Protein AF-A0A965UQ64-F1 (afdb_monomer)

Radius of gyration: 16.68 Å; Cα contacts (8 Å, |Δi|>4): 71; chains: 1; bounding box: 36×51×42 Å

Sequence (95 aa):
MSIEEIYRMGFNIKPASKGPDSVRQGIDIVKRFNLHVTKDSTNLIKELRSYTWATDKDGKDTGVPIDSYNHACDALRYVALNKLAVSNSGKYLVV

Secondary structure (DSSP, 8-state):
--HHHHHHTT---------TTHHHHHHHHHHTS-----TT-HHHHHHHHH--EEEPTTS-EEEEEPSSS-HHHHHHHHHIIIII-----------

Foldseek 3Di:
DDQVVVVVVVDPDDDFDDDPCLLVVLVVLVVVDDDDDDPVVVLVVVLVVQWDFDADPVRDGPSHIDPPSCPVVVVSSSCCRPPVPDPCPPPDDDD

Mean predicted aligned error: 8.55 Å

pLDDT: mean 79.51, std 9.57, range [49.88, 92.75]

Solvent-accessible surface area (backbone atoms only — not comparable to full-atom values): 6164 Å² total; per-residue (Å²): 137,55,72,66,60,46,40,74,72,72,45,96,73,77,90,76,90,79,54,92,61,44,60,61,53,13,52,53,55,49,69,76,50,89,85,84,77,62,85,86,44,53,67,52,56,53,24,66,74,62,60,45,65,31,59,46,99,85,70,45,70,69,78,44,63,49,98,52,62,44,72,59,56,49,54,53,27,51,48,29,52,76,72,62,56,74,82,77,78,74,82,76,80,88,127

Structure (mmCIF, N/CA/C/O backbone):
data_AF-A0A965UQ64-F1
#
_entry.id   AF-A0A965UQ64-F1
#
loop_
_atom_site.group_PDB
_atom_site.id
_atom_site.type_symbol
_atom_site.label_atom_id
_atom_site.label_alt_id
_atom_site.label_comp_id
_atom_site.label_asym_id
_atom_site.label_entity_id
_atom_site.label_seq_id
_atom_site.pdbx_PDB_ins_code
_atom_site.Cartn_x
_atom_site.Cartn_y
_atom_site.Cartn_z
_atom_site.occupancy
_atom_site.B_iso_or_equiv
_atom_site.auth_seq_id
_atom_site.auth_comp_id
_atom_site.auth_asym_id
_atom_site.auth_atom_id
_atom_site.pdbx_PDB_model_num
ATOM 1 N N . MET A 1 1 ? 16.794 -9.752 3.183 1.00 60.38 1 MET A N 1
ATOM 2 C CA . MET A 1 1 ? 17.223 -9.715 1.774 1.00 60.38 1 MET A CA 1
ATOM 3 C C . MET A 1 1 ? 17.123 -8.280 1.301 1.00 60.38 1 MET A C 1
ATOM 5 O O . MET A 1 1 ? 16.069 -7.670 1.443 1.00 60.38 1 MET A O 1
ATOM 9 N N . SER A 1 2 ? 18.236 -7.718 0.862 1.00 79.00 2 SER A N 1
ATOM 10 C CA . SER A 1 2 ? 18.358 -6.346 0.384 1.00 79.00 2 SER A CA 1
ATOM 11 C C . SER A 1 2 ? 18.028 -6.244 -1.108 1.00 79.00 2 SER A C 1
ATOM 13 O O . SER A 1 2 ? 18.035 -7.238 -1.835 1.00 79.00 2 SER A O 1
ATOM 15 N N . ILE A 1 3 ? 17.738 -5.026 -1.572 1.00 77.25 3 ILE A N 1
ATOM 16 C CA . ILE A 1 3 ? 17.443 -4.747 -2.988 1.00 77.25 3 ILE A CA 1
ATOM 17 C C . ILE A 1 3 ? 18.621 -5.158 -3.885 1.00 77.25 3 ILE A C 1
ATOM 19 O O . ILE A 1 3 ? 18.413 -5.734 -4.949 1.00 77.25 3 ILE A O 1
ATOM 23 N N . GLU A 1 4 ? 19.847 -4.913 -3.422 1.00 83.00 4 GLU A N 1
ATOM 24 C CA . GLU A 1 4 ? 21.083 -5.245 -4.134 1.00 83.00 4 GLU A CA 1
ATOM 25 C C . GLU A 1 4 ? 21.248 -6.759 -4.336 1.00 83.00 4 GLU A C 1
ATOM 27 O O . GLU A 1 4 ? 21.625 -7.205 -5.416 1.00 83.00 4 GLU A O 1
ATOM 32 N N . GLU A 1 5 ? 20.915 -7.573 -3.331 1.00 85.25 5 GLU A N 1
ATOM 33 C CA . GLU A 1 5 ? 20.979 -9.036 -3.446 1.00 85.25 5 GLU A CA 1
ATOM 34 C C . GLU A 1 5 ? 19.999 -9.568 -4.500 1.00 85.25 5 GLU A C 1
ATOM 36 O O . GLU A 1 5 ? 20.369 -10.406 -5.318 1.00 85.25 5 GLU A O 1
ATOM 41 N N . ILE A 1 6 ? 18.772 -9.039 -4.534 1.00 85.44 6 ILE A N 1
ATOM 42 C CA . ILE A 1 6 ? 17.746 -9.430 -5.516 1.00 85.44 6 ILE A CA 1
ATOM 43 C C . ILE A 1 6 ? 18.136 -8.979 -6.929 1.00 85.44 6 ILE A C 1
ATOM 45 O O . ILE A 1 6 ? 17.950 -9.722 -7.894 1.00 85.44 6 ILE A O 1
ATOM 49 N N . TYR A 1 7 ? 18.720 -7.786 -7.057 1.00 85.62 7 TYR A N 1
ATOM 50 C CA . TYR A 1 7 ? 19.226 -7.287 -8.333 1.00 85.62 7 TYR A CA 1
ATOM 51 C C . TYR A 1 7 ? 20.350 -8.177 -8.880 1.00 85.62 7 TYR A C 1
ATOM 53 O O . TYR A 1 7 ? 20.330 -8.563 -10.048 1.00 85.62 7 TYR A O 1
ATOM 61 N N . ARG A 1 8 ? 21.286 -8.594 -8.016 1.00 88.00 8 ARG A N 1
ATOM 62 C CA . ARG A 1 8 ? 22.373 -9.526 -8.371 1.00 88.00 8 ARG A CA 1
ATOM 63 C C . ARG A 1 8 ? 21.880 -10.914 -8.769 1.00 88.00 8 ARG A C 1
ATOM 65 O O . ARG A 1 8 ? 22.549 -11.585 -9.545 1.00 88.00 8 ARG A O 1
ATOM 72 N N . MET A 1 9 ? 20.712 -11.332 -8.283 1.00 91.25 9 MET A N 1
ATOM 73 C CA . MET A 1 9 ? 20.045 -12.567 -8.712 1.00 91.25 9 MET A CA 1
ATOM 74 C C . MET A 1 9 ? 19.366 -12.448 -10.092 1.00 91.25 9 MET A C 1
ATOM 76 O O . MET A 1 9 ? 18.766 -13.412 -10.559 1.00 91.25 9 MET A O 1
ATOM 80 N N . GLY A 1 10 ? 19.457 -11.292 -10.763 1.00 88.81 10 GLY A N 1
ATOM 81 C CA . GLY A 1 10 ? 18.929 -11.075 -12.113 1.00 88.81 10 GLY A CA 1
ATOM 82 C C . GLY A 1 10 ? 17.471 -10.613 -12.160 1.00 88.81 10 GLY A C 1
ATOM 83 O O . GLY A 1 10 ? 16.882 -10.545 -13.240 1.00 88.81 10 GLY A O 1
ATOM 84 N N . PHE A 1 11 ? 16.869 -10.275 -11.017 1.00 87.31 11 PHE A N 1
ATOM 85 C CA . PHE A 1 11 ? 15.501 -9.764 -10.976 1.00 87.31 11 PHE A CA 1
ATOM 86 C C . PHE A 1 11 ? 15.455 -8.258 -11.260 1.00 87.31 11 PHE A C 1
ATOM 88 O O . PHE A 1 11 ? 16.240 -7.472 -10.729 1.00 87.31 11 PHE A O 1
ATOM 95 N N . ASN A 1 12 ? 14.468 -7.837 -12.055 1.00 84.44 12 ASN A N 1
ATOM 96 C CA . ASN A 1 12 ? 14.204 -6.427 -12.347 1.00 84.44 12 ASN A CA 1
ATOM 97 C C . ASN A 1 12 ? 13.540 -5.735 -11.144 1.00 84.44 12 ASN A C 1
ATOM 99 O O . ASN A 1 12 ? 12.319 -5.567 -11.098 1.00 84.44 12 ASN A O 1
ATOM 103 N N . ILE A 1 13 ? 14.355 -5.356 -10.162 1.00 84.50 13 ILE A N 1
ATOM 104 C CA . ILE A 1 13 ? 13.937 -4.628 -8.966 1.00 84.50 13 ILE A CA 1
ATOM 105 C C . ILE A 1 13 ? 14.298 -3.147 -9.085 1.00 84.50 13 ILE A C 1
ATOM 107 O O . ILE A 1 13 ? 15.354 -2.781 -9.598 1.00 84.50 13 ILE A O 1
ATOM 111 N N . LYS A 1 14 ? 13.402 -2.277 -8.614 1.00 82.50 14 LYS A N 1
ATOM 112 C CA . LYS A 1 14 ? 13.602 -0.825 -8.601 1.00 82.50 14 LYS A CA 1
ATOM 113 C C . LYS A 1 14 ? 13.412 -0.287 -7.185 1.00 82.50 14 LYS A C 1
ATOM 115 O O . LYS A 1 14 ? 12.524 -0.777 -6.483 1.00 82.50 14 LYS A O 1
ATOM 120 N N . PRO A 1 15 ? 14.212 0.705 -6.761 1.00 79.81 15 PRO A N 1
ATOM 121 C CA . PRO A 1 15 ? 14.019 1.344 -5.469 1.00 79.81 15 PRO A CA 1
ATOM 122 C C . PRO A 1 15 ? 12.666 2.060 -5.434 1.00 79.81 15 PRO A C 1
ATOM 124 O O . PRO A 1 15 ? 12.244 2.654 -6.425 1.00 79.81 15 PRO A O 1
ATOM 127 N N . ALA A 1 16 ? 11.992 2.007 -4.286 1.00 75.62 16 ALA A N 1
ATOM 128 C CA . ALA A 1 16 ? 10.749 2.731 -4.060 1.00 75.62 16 ALA A CA 1
ATOM 129 C C . ALA A 1 16 ? 11.030 4.056 -3.338 1.00 75.62 16 ALA A C 1
ATOM 131 O O . ALA A 1 16 ? 11.650 4.068 -2.274 1.00 75.62 16 ALA A O 1
ATOM 132 N N . SER A 1 17 ? 10.523 5.165 -3.877 1.00 69.69 17 SER A N 1
ATOM 133 C CA . SER A 1 17 ? 10.584 6.475 -3.218 1.00 69.69 17 SER A CA 1
ATOM 134 C C . SER A 1 17 ? 9.583 6.540 -2.058 1.00 69.69 17 SER A C 1
ATOM 136 O O . SER A 1 17 ? 8.403 6.834 -2.251 1.00 69.69 17 SER A O 1
ATOM 138 N N . LYS A 1 18 ? 10.041 6.232 -0.839 1.00 68.44 18 LYS A N 1
ATOM 139 C CA . LYS A 1 18 ? 9.227 6.257 0.387 1.00 68.44 18 LYS A CA 1
ATOM 140 C C . LYS A 1 18 ? 9.492 7.544 1.176 1.00 68.44 18 LYS A C 1
ATOM 142 O O . LYS A 1 18 ? 10.468 7.632 1.909 1.00 68.44 18 LYS A O 1
ATOM 147 N N . GLY A 1 19 ? 8.618 8.538 1.025 1.00 71.94 19 GLY A N 1
ATOM 148 C CA . GLY A 1 19 ? 8.569 9.722 1.897 1.00 71.94 19 GLY A CA 1
ATOM 149 C C . GLY A 1 19 ? 7.603 9.547 3.082 1.00 71.94 19 GLY A C 1
ATOM 150 O O . GLY A 1 19 ? 6.779 8.625 3.043 1.00 71.94 19 GLY A O 1
ATOM 151 N N . PRO A 1 20 ? 7.635 10.431 4.099 1.00 67.06 20 PRO A N 1
ATOM 152 C CA . PRO A 1 20 ? 6.689 10.412 5.224 1.00 67.06 20 PRO A CA 1
ATOM 153 C C . PRO A 1 20 ? 5.224 10.443 4.757 1.00 67.06 20 PRO A C 1
ATOM 155 O O . PRO A 1 20 ? 4.392 9.680 5.240 1.00 67.06 20 PRO A O 1
ATOM 158 N N . ASP A 1 21 ? 4.940 11.229 3.715 1.00 73.94 21 ASP A N 1
ATOM 159 C CA . ASP A 1 21 ? 3.597 11.379 3.138 1.00 73.94 21 ASP A CA 1
ATOM 160 C C . ASP A 1 21 ? 3.250 10.342 2.059 1.00 73.94 21 ASP A C 1
ATOM 162 O O . ASP A 1 21 ? 2.120 10.297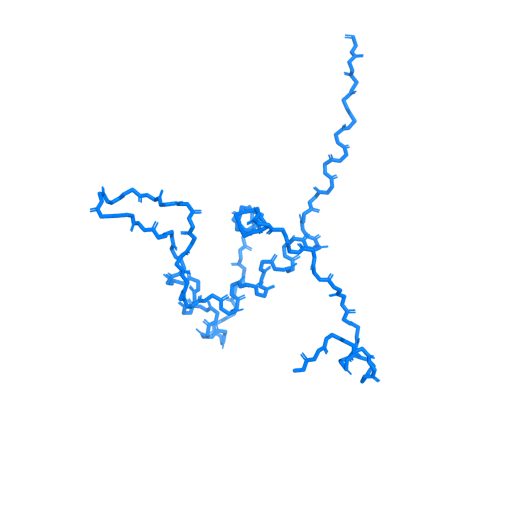 1.565 1.00 73.94 21 ASP A O 1
ATOM 166 N N . SER A 1 22 ? 4.192 9.459 1.706 1.00 77.12 22 SER A N 1
ATOM 167 C CA . SER A 1 22 ? 3.979 8.445 0.663 1.00 77.12 22 SER A CA 1
ATOM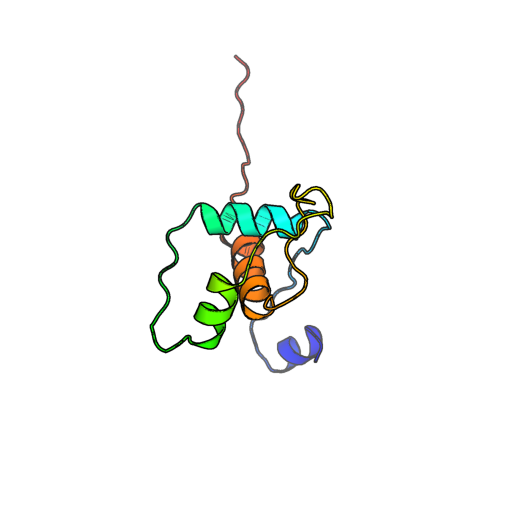 168 C C . SER A 1 22 ? 2.875 7.448 1.026 1.00 77.12 22 SER A C 1
ATOM 170 O O . SER A 1 22 ? 2.270 6.829 0.152 1.00 77.12 22 SER A O 1
ATOM 172 N N . VAL A 1 23 ? 2.584 7.276 2.319 1.00 82.06 23 VAL A N 1
ATOM 173 C CA . VAL A 1 23 ? 1.516 6.385 2.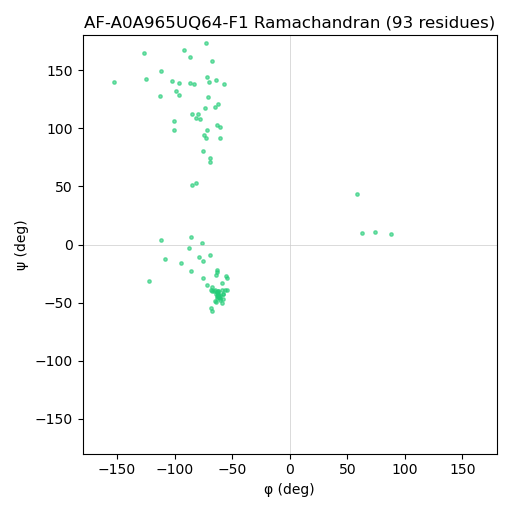783 1.00 82.06 23 VAL A CA 1
ATOM 174 C C . VAL A 1 23 ? 0.153 6.928 2.367 1.00 82.06 23 VAL A C 1
ATOM 176 O O . VAL A 1 23 ? -0.572 6.280 1.615 1.00 82.06 23 VAL A O 1
ATOM 179 N N . ARG A 1 24 ? -0.158 8.160 2.776 1.00 82.44 24 ARG A N 1
ATOM 180 C CA . ARG A 1 24 ? -1.423 8.825 2.442 1.00 82.44 24 ARG A CA 1
ATOM 181 C C . ARG A 1 24 ? -1.596 8.999 0.938 1.00 82.44 24 ARG A C 1
ATOM 183 O O . ARG A 1 24 ? -2.647 8.653 0.410 1.00 82.44 24 ARG A O 1
ATOM 190 N N . GLN A 1 25 ? -0.554 9.468 0.249 1.00 83.44 25 GLN A N 1
ATOM 191 C CA . GLN A 1 25 ? -0.598 9.663 -1.203 1.00 83.44 25 GLN A CA 1
ATOM 192 C C . GLN A 1 25 ? -0.869 8.356 -1.945 1.00 83.44 25 GLN A C 1
ATOM 194 O O . GLN A 1 25 ? -1.695 8.315 -2.848 1.00 83.44 25 GLN A O 1
ATOM 199 N N . GLY A 1 26 ? -0.209 7.268 -1.549 1.00 84.31 26 GLY A N 1
ATOM 200 C CA . GLY A 1 26 ? -0.420 5.984 -2.195 1.00 84.31 26 GLY A CA 1
ATOM 201 C C . GLY A 1 26 ? -1.820 5.413 -1.936 1.00 84.31 26 GLY A C 1
ATOM 202 O O . GLY A 1 26 ? -2.412 4.866 -2.860 1.00 84.31 26 GLY A O 1
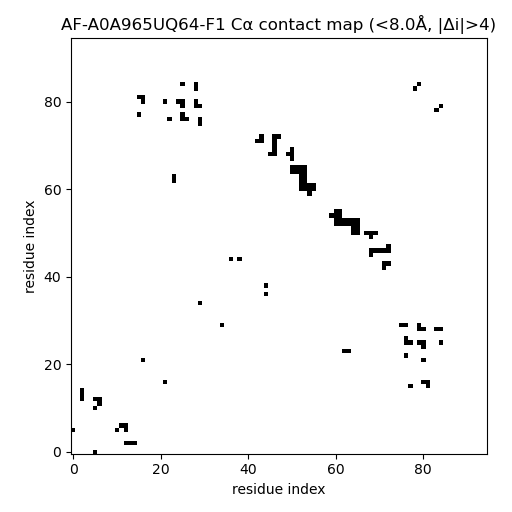ATOM 203 N N . ILE A 1 27 ? -2.387 5.598 -0.735 1.00 85.25 27 ILE A N 1
ATOM 204 C CA . ILE A 1 27 ? -3.788 5.233 -0.442 1.00 85.25 27 ILE A CA 1
ATOM 205 C C . ILE A 1 27 ? -4.750 6.044 -1.315 1.00 85.25 27 ILE A C 1
ATOM 207 O O . ILE A 1 27 ? -5.678 5.476 -1.887 1.00 85.25 27 ILE A O 1
ATOM 211 N N . ASP A 1 28 ? -4.524 7.353 -1.439 1.00 85.38 28 ASP A N 1
ATOM 212 C CA . ASP A 1 28 ? -5.352 8.232 -2.265 1.00 85.38 28 ASP A CA 1
ATOM 213 C C . ASP A 1 28 ? -5.315 7.819 -3.741 1.00 85.38 28 ASP A C 1
ATOM 215 O O . ASP A 1 28 ? -6.361 7.663 -4.365 1.00 85.38 28 ASP A O 1
ATOM 219 N N . ILE A 1 29 ? -4.123 7.535 -4.277 1.00 85.56 29 ILE A N 1
ATOM 220 C CA . ILE A 1 29 ? -3.962 7.034 -5.645 1.00 85.56 29 ILE A CA 1
ATOM 221 C C . ILE A 1 29 ? -4.723 5.720 -5.815 1.00 85.56 29 ILE A C 1
ATOM 223 O O . ILE A 1 29 ? -5.512 5.609 -6.744 1.00 85.56 29 ILE A O 1
ATOM 227 N N . VAL A 1 30 ? -4.536 4.747 -4.917 1.00 86.50 30 VAL A N 1
ATOM 228 C CA . VAL A 1 30 ? -5.225 3.446 -4.986 1.00 86.50 30 VAL A CA 1
ATOM 229 C C . VAL A 1 30 ? -6.745 3.618 -4.970 1.00 86.50 30 VAL A C 1
ATOM 231 O O . VAL A 1 30 ? -7.430 2.992 -5.776 1.00 86.50 30 VAL A O 1
ATOM 234 N N . LYS A 1 31 ? -7.274 4.504 -4.117 1.00 84.50 31 LYS A N 1
ATOM 235 C CA . LYS A 1 31 ? -8.713 4.797 -4.015 1.00 84.50 31 LYS A CA 1
ATOM 236 C C . LYS A 1 31 ? -9.324 5.392 -5.286 1.00 84.50 31 LYS A C 1
ATOM 238 O O . LYS A 1 31 ? -10.535 5.295 -5.459 1.00 84.50 31 LYS A O 1
ATOM 243 N N . ARG A 1 32 ? -8.524 5.997 -6.170 1.00 85.44 32 ARG A N 1
ATOM 244 C CA . ARG A 1 32 ? -8.999 6.533 -7.460 1.00 85.44 32 ARG A CA 1
ATOM 245 C C . ARG A 1 32 ? -9.275 5.442 -8.498 1.00 85.44 32 ARG A C 1
ATOM 247 O O . ARG A 1 32 ? -9.896 5.735 -9.516 1.00 85.44 32 ARG A O 1
ATOM 254 N N . PHE A 1 33 ? -8.818 4.210 -8.271 1.00 84.50 33 PHE A N 1
ATOM 255 C CA . PHE A 1 33 ? -8.975 3.100 -9.209 1.00 84.50 33 PHE A CA 1
ATOM 256 C C . PHE A 1 33 ? -9.918 2.023 -8.667 1.00 84.50 33 PHE A C 1
ATOM 258 O O . PHE A 1 33 ? -9.962 1.741 -7.471 1.00 84.50 33 PHE A O 1
ATOM 265 N N . ASN A 1 34 ? -10.621 1.349 -9.580 1.00 85.44 34 ASN A N 1
ATOM 266 C CA . ASN A 1 34 ? -11.383 0.147 -9.252 1.00 85.44 34 ASN A CA 1
ATOM 267 C C . ASN A 1 34 ? -10.437 -1.055 -9.121 1.00 85.44 34 ASN A C 1
ATOM 269 O O . ASN A 1 34 ? -9.907 -1.560 -10.116 1.00 85.44 34 ASN A O 1
ATOM 273 N N . LEU A 1 35 ? -10.231 -1.515 -7.886 1.00 86.38 35 LEU A N 1
ATOM 274 C CA . LEU A 1 35 ? -9.417 -2.691 -7.585 1.00 86.38 35 LEU A CA 1
ATOM 275 C C . LEU A 1 35 ? -10.154 -3.977 -7.973 1.00 86.38 35 LEU A C 1
ATOM 277 O O . LEU A 1 35 ? -11.181 -4.319 -7.393 1.00 86.38 35 LEU A O 1
ATOM 281 N N . HIS A 1 36 ? -9.584 -4.721 -8.917 1.00 89.44 36 HIS A N 1
ATOM 282 C CA . HIS A 1 36 ? -10.060 -6.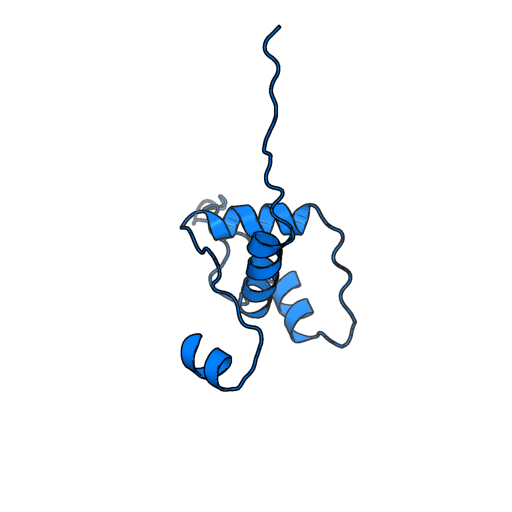048 -9.295 1.00 89.44 36 HIS A CA 1
ATOM 283 C C . HIS A 1 36 ? -9.178 -7.097 -8.618 1.00 89.44 36 HIS A C 1
ATOM 285 O O . HIS A 1 36 ? -8.022 -7.280 -8.996 1.00 89.44 36 HIS A O 1
ATOM 291 N N . VAL A 1 37 ? -9.713 -7.765 -7.595 1.00 87.81 37 VAL A N 1
ATOM 292 C CA . VAL A 1 37 ? -8.987 -8.771 -6.809 1.00 87.81 37 VAL A CA 1
ATOM 293 C C . VAL A 1 37 ? -9.600 -10.145 -7.052 1.00 87.81 37 VAL A C 1
ATOM 295 O O . VAL A 1 37 ? -10.809 -10.331 -6.916 1.00 87.81 37 VAL A O 1
ATOM 298 N N . THR A 1 38 ? -8.769 -11.122 -7.412 1.00 90.81 38 THR A N 1
ATOM 299 C CA . THR A 1 38 ? -9.201 -12.510 -7.605 1.00 90.81 38 THR A CA 1
ATOM 300 C C . THR A 1 38 ? -9.523 -13.177 -6.271 1.00 90.81 38 THR A C 1
ATOM 302 O O . THR A 1 38 ? -8.835 -12.949 -5.278 1.00 90.81 38 THR A O 1
ATOM 305 N N . LYS A 1 39 ? -10.535 -14.054 -6.250 1.00 89.12 39 LYS A N 1
ATOM 306 C CA . LYS A 1 39 ? -11.004 -14.762 -5.042 1.00 89.12 39 LYS A CA 1
ATOM 307 C C . LYS A 1 39 ? -9.907 -15.541 -4.298 1.00 89.12 39 LYS A C 1
ATOM 309 O O . LYS A 1 39 ? -9.982 -15.680 -3.081 1.00 89.12 39 LYS A O 1
ATOM 314 N N . ASP A 1 40 ? -8.888 -16.003 -5.019 1.00 92.75 40 ASP A N 1
ATOM 315 C CA . ASP A 1 40 ? -7.795 -16.810 -4.471 1.00 92.75 40 ASP A CA 1
ATOM 316 C C . ASP A 1 40 ? -6.751 -15.954 -3.725 1.00 92.75 40 ASP A C 1
ATOM 318 O O . ASP A 1 40 ? -5.912 -16.473 -2.991 1.00 92.75 40 ASP A O 1
ATOM 322 N N . SER A 1 41 ? -6.825 -14.622 -3.836 1.00 87.88 41 SER A N 1
ATOM 323 C CA . SER A 1 41 ? -5.962 -13.669 -3.125 1.00 87.88 41 SER A CA 1
ATOM 324 C C . SER A 1 41 ? -6.439 -13.425 -1.687 1.00 87.88 41 SER A C 1
ATOM 326 O O . SER A 1 41 ? -6.641 -12.287 -1.262 1.00 87.88 41 SER A O 1
ATOM 328 N N . THR A 1 42 ? -6.629 -14.499 -0.924 1.00 89.06 42 THR A N 1
ATOM 329 C CA . THR A 1 42 ? -7.248 -14.489 0.414 1.00 89.06 42 THR A CA 1
ATOM 330 C C . THR A 1 42 ? -6.549 -13.555 1.405 1.00 89.06 42 THR A C 1
ATOM 332 O O . THR A 1 42 ? -7.225 -12.835 2.141 1.00 89.06 42 THR A O 1
ATOM 335 N N . ASN A 1 43 ? -5.213 -13.496 1.379 1.00 86.44 43 ASN A N 1
ATOM 336 C CA . ASN A 1 43 ? -4.423 -12.589 2.218 1.00 86.44 43 ASN A CA 1
ATOM 337 C C . ASN A 1 43 ? -4.701 -11.120 1.883 1.00 86.44 43 ASN A C 1
ATOM 339 O O . ASN A 1 43 ? -5.035 -10.343 2.772 1.00 86.44 43 ASN A O 1
ATOM 343 N N . LEU A 1 44 ? -4.656 -10.760 0.596 1.00 85.81 44 LEU A N 1
ATOM 344 C CA . LEU A 1 44 ? -4.944 -9.397 0.148 1.00 85.81 44 LEU A CA 1
ATOM 345 C C . LEU A 1 44 ? -6.387 -8.999 0.480 1.00 85.81 44 LEU A C 1
ATOM 347 O O . LEU A 1 44 ? -6.624 -7.896 0.954 1.00 85.81 44 LEU A O 1
ATOM 351 N N . ILE A 1 45 ? -7.352 -9.901 0.288 1.00 87.38 45 ILE A N 1
ATOM 352 C CA . ILE A 1 45 ? -8.758 -9.647 0.629 1.00 87.38 45 ILE A CA 1
ATOM 353 C C . ILE A 1 45 ? -8.919 -9.397 2.134 1.00 87.38 45 ILE A C 1
ATOM 355 O O . ILE A 1 45 ? -9.656 -8.494 2.530 1.00 87.38 45 ILE A O 1
ATOM 359 N N . LYS A 1 46 ? -8.240 -10.184 2.978 1.00 87.31 46 LYS A N 1
ATOM 360 C CA . LYS A 1 46 ? -8.276 -10.015 4.436 1.00 87.31 46 LYS A CA 1
ATOM 361 C C . LYS A 1 46 ? -7.686 -8.670 4.850 1.00 87.31 46 LYS A C 1
ATOM 363 O O . LYS A 1 46 ? -8.285 -7.981 5.667 1.00 87.31 46 LYS A O 1
ATOM 368 N N . GLU A 1 47 ? -6.555 -8.289 4.265 1.00 86.81 47 GLU A N 1
ATOM 369 C CA . GLU A 1 47 ? -5.926 -6.996 4.530 1.00 86.81 47 GLU A CA 1
ATOM 370 C C . GLU A 1 47 ? -6.799 -5.829 4.060 1.00 86.81 47 GLU A C 1
ATOM 372 O O . GLU A 1 47 ? -7.098 -4.948 4.857 1.00 86.81 47 GLU A O 1
ATOM 377 N N . LEU A 1 48 ? -7.317 -5.864 2.829 1.00 85.00 48 LEU A N 1
ATOM 378 C CA . LEU A 1 48 ? -8.183 -4.810 2.284 1.00 85.00 48 LEU A CA 1
ATOM 379 C C . LEU A 1 48 ? -9.457 -4.583 3.107 1.00 85.00 48 LEU A C 1
ATOM 381 O O . LEU A 1 48 ? -9.939 -3.458 3.183 1.00 85.00 48 LEU A O 1
ATOM 385 N N . ARG A 1 49 ? -10.011 -5.635 3.724 1.00 84.00 49 ARG A N 1
ATOM 386 C CA . ARG A 1 49 ? -11.194 -5.528 4.596 1.00 84.00 49 ARG A CA 1
ATOM 387 C C . ARG A 1 49 ? -10.880 -4.934 5.967 1.00 84.00 49 ARG A C 1
ATOM 389 O O . ARG A 1 49 ? -11.761 -4.329 6.566 1.00 84.00 49 ARG A O 1
ATOM 396 N N . SER A 1 50 ? -9.661 -5.130 6.461 1.00 82.81 50 SER A N 1
ATOM 397 C CA . SER A 1 50 ? -9.227 -4.657 7.780 1.00 82.81 50 SER A CA 1
ATOM 398 C C . SER A 1 50 ? -8.520 -3.302 7.729 1.00 82.81 50 SER A C 1
ATOM 400 O O . SER A 1 50 ? -8.359 -2.665 8.766 1.00 82.81 50 SER A O 1
ATOM 402 N N . TYR A 1 51 ? -8.078 -2.861 6.550 1.00 79.69 51 TYR A N 1
ATOM 403 C CA . TYR A 1 51 ? -7.283 -1.651 6.383 1.00 79.69 51 TYR A CA 1
ATOM 404 C C . TYR A 1 51 ? -8.127 -0.387 6.600 1.00 79.69 51 TYR A C 1
ATOM 406 O O . TYR A 1 51 ? -8.845 0.070 5.710 1.00 79.69 51 TYR A O 1
ATOM 414 N N . THR A 1 52 ? -8.029 0.181 7.801 1.00 81.44 52 THR A N 1
ATOM 415 C CA . THR A 1 52 ? -8.761 1.380 8.230 1.00 81.44 52 THR A CA 1
ATOM 416 C C . THR A 1 52 ? -7.817 2.459 8.766 1.00 81.44 52 THR A C 1
ATOM 418 O O . THR A 1 52 ? -6.647 2.199 9.062 1.00 81.44 52 THR A O 1
ATOM 421 N N . TRP A 1 53 ? -8.315 3.690 8.889 1.00 83.69 53 TRP A N 1
ATOM 422 C CA . TRP A 1 53 ? -7.610 4.762 9.589 1.00 83.69 53 TRP A CA 1
ATOM 423 C C . TRP A 1 53 ? -7.583 4.478 11.090 1.00 83.69 53 TRP A C 1
ATOM 425 O O . TRP A 1 53 ? -8.568 4.002 11.655 1.00 83.69 53 TRP A O 1
ATOM 435 N N . ALA A 1 54 ? -6.451 4.749 11.736 1.00 83.50 54 ALA A N 1
ATOM 436 C CA . ALA A 1 54 ? -6.356 4.676 13.183 1.00 83.50 54 ALA A CA 1
ATOM 437 C C . ALA A 1 54 ? -7.145 5.837 13.796 1.00 83.50 54 ALA A C 1
ATOM 439 O O . ALA A 1 54 ? -6.927 7.001 13.446 1.00 83.50 54 ALA A O 1
ATOM 440 N N . THR A 1 55 ? -8.047 5.518 14.715 1.00 84.06 55 THR A N 1
ATOM 441 C CA . THR A 1 55 ? -8.856 6.491 15.451 1.00 84.06 55 THR A CA 1
ATOM 442 C C . THR A 1 55 ? -8.225 6.797 16.805 1.00 84.06 55 THR A C 1
ATOM 444 O O . THR A 1 55 ? -7.755 5.888 17.490 1.00 84.06 55 THR A O 1
ATOM 447 N N . ASP A 1 56 ? -8.238 8.064 17.206 1.00 80.94 56 ASP A N 1
ATOM 448 C CA . ASP A 1 56 ? -7.879 8.483 18.562 1.0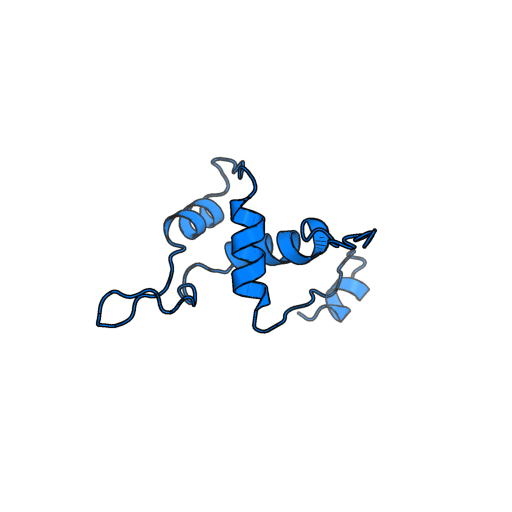0 80.94 56 ASP A CA 1
ATOM 449 C C . ASP A 1 56 ? -8.984 8.088 19.566 1.00 80.94 56 ASP A C 1
ATOM 451 O O . ASP A 1 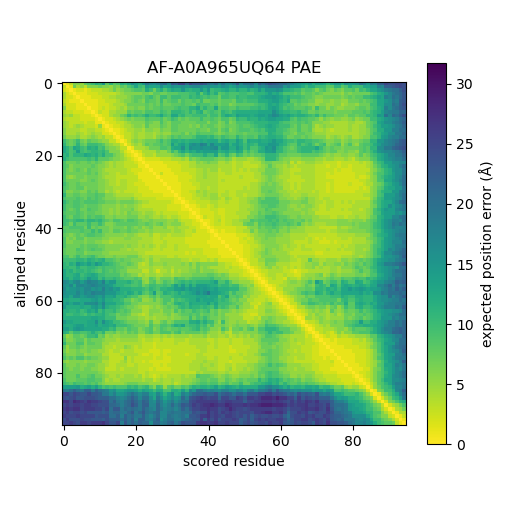56 ? -10.070 7.647 19.180 1.00 80.94 56 ASP A O 1
ATOM 455 N N . LYS A 1 57 ? -8.737 8.275 20.864 1.00 81.38 57 LYS A N 1
ATOM 456 C CA . LYS A 1 57 ? -9.685 8.004 21.959 1.00 81.38 57 LYS A CA 1
ATOM 457 C C . LYS A 1 57 ? -11.016 8.743 21.798 1.00 81.38 57 LYS A C 1
ATOM 459 O O . LYS A 1 57 ? -12.041 8.243 22.248 1.00 81.38 57 LYS A O 1
ATOM 464 N N . ASP A 1 58 ? -10.997 9.886 21.117 1.00 83.38 58 ASP A N 1
ATOM 465 C CA . ASP A 1 58 ? -12.179 10.693 20.795 1.00 83.38 58 ASP A CA 1
ATOM 466 C C . ASP A 1 58 ? -12.901 10.248 19.505 1.00 83.38 58 ASP A C 1
ATOM 468 O O . ASP A 1 58 ? -13.797 10.939 19.020 1.00 83.38 58 ASP A O 1
ATOM 472 N N . GLY A 1 59 ? -12.493 9.128 18.896 1.00 77.44 59 GLY A N 1
ATOM 473 C CA . GLY A 1 59 ? -13.084 8.597 17.663 1.00 77.44 59 GLY A CA 1
ATOM 474 C C . GLY A 1 59 ? -12.722 9.374 16.394 1.00 77.44 59 GLY A C 1
ATOM 475 O O . GLY A 1 59 ? -13.322 9.144 15.347 1.00 77.44 59 GLY A O 1
ATOM 476 N N . LYS A 1 60 ? -11.756 10.299 16.462 1.00 81.12 60 LYS A N 1
ATOM 477 C CA . LYS A 1 60 ? -11.268 11.058 15.300 1.00 81.12 60 LYS A CA 1
ATOM 478 C C . LYS A 1 60 ? -10.166 10.303 14.572 1.00 81.12 60 LYS A C 1
ATOM 480 O O . LYS A 1 60 ? -9.255 9.780 15.210 1.00 81.12 60 LYS A O 1
ATOM 485 N N . ASP A 1 61 ? -10.197 10.329 13.244 1.00 81.12 61 ASP A N 1
ATOM 486 C CA . ASP A 1 61 ? -9.118 9.785 12.425 1.00 81.12 61 ASP A CA 1
ATOM 487 C C . ASP A 1 61 ? -7.812 10.548 12.692 1.00 81.12 61 ASP A C 1
ATOM 489 O O . ASP A 1 61 ? -7.695 11.745 12.433 1.00 81.12 61 ASP A O 1
ATOM 493 N N . THR A 1 62 ? -6.784 9.834 13.142 1.00 79.06 62 THR A N 1
ATOM 494 C CA . THR A 1 62 ? -5.408 10.355 13.282 1.00 79.06 62 THR A CA 1
ATOM 495 C C . THR A 1 62 ? -4.755 10.621 11.917 1.00 79.06 62 THR A C 1
ATOM 497 O O . THR A 1 62 ? -3.659 11.176 11.803 1.00 79.06 62 THR A O 1
ATOM 500 N N . GLY A 1 63 ? -5.426 10.176 10.850 1.00 75.25 63 GLY A N 1
ATOM 501 C CA . GLY A 1 63 ? -4.963 10.177 9.473 1.00 75.25 63 GLY A CA 1
ATOM 502 C C . GLY A 1 63 ? -3.725 9.303 9.245 1.00 75.25 63 GLY A C 1
ATOM 503 O O . GLY A 1 63 ? -3.130 9.388 8.174 1.00 75.25 63 GLY A O 1
ATOM 504 N N . VAL A 1 64 ? -3.319 8.493 10.218 1.00 79.88 64 VAL A N 1
ATOM 505 C CA . VAL A 1 64 ? -2.350 7.412 10.037 1.00 79.88 64 VAL A CA 1
ATOM 506 C C . VAL A 1 64 ? -3.162 6.120 9.899 1.00 79.88 64 VAL A C 1
ATOM 508 O O . VAL A 1 64 ? -4.110 5.928 10.660 1.00 79.88 64 VAL A O 1
ATOM 511 N N . PRO A 1 65 ? -2.899 5.259 8.902 1.00 80.25 65 PRO A N 1
ATOM 512 C CA . PRO A 1 65 ? -3.573 3.967 8.824 1.00 80.25 65 PRO A CA 1
ATOM 513 C C . PRO A 1 65 ? -3.134 3.069 9.986 1.00 80.25 65 PRO A C 1
ATOM 515 O O . PRO A 1 65 ? -2.057 3.264 10.550 1.00 80.25 65 PRO A O 1
ATOM 518 N N . ILE A 1 66 ? -3.946 2.072 10.334 1.00 81.81 66 ILE A N 1
ATOM 519 C CA . ILE A 1 66 ? -3.555 1.084 11.346 1.00 81.81 66 ILE A CA 1
ATOM 520 C C . ILE A 1 66 ? -2.235 0.389 10.956 1.00 81.81 66 ILE A C 1
ATOM 522 O O . ILE A 1 66 ? -2.038 0.006 9.800 1.00 81.81 66 ILE A O 1
ATOM 526 N N . ASP A 1 67 ? -1.334 0.192 11.921 1.00 75.75 67 ASP A N 1
ATOM 527 C CA . ASP A 1 67 ? -0.084 -0.563 11.723 1.00 75.75 67 ASP A CA 1
ATOM 528 C C . ASP A 1 67 ? -0.322 -2.070 11.913 1.00 75.75 67 ASP A C 1
ATOM 530 O O . ASP A 1 67 ? 0.267 -2.749 12.751 1.00 75.75 67 ASP A O 1
ATOM 534 N N . SER A 1 68 ? -1.327 -2.594 11.219 1.00 72.88 68 SER A N 1
ATOM 535 C CA . SER A 1 68 ? -1.720 -4.000 11.267 1.00 72.88 68 SER A CA 1
ATOM 536 C C . SER A 1 68 ? -2.370 -4.371 9.944 1.00 72.88 68 SER A C 1
ATOM 538 O O . SER A 1 68 ? -3.140 -3.586 9.397 1.00 72.88 68 SER A O 1
ATOM 540 N N . TYR A 1 69 ? -2.078 -5.571 9.432 1.00 73.75 69 TYR A N 1
ATOM 541 C CA . TYR A 1 69 ? -2.599 -6.044 8.140 1.00 73.75 69 TYR A CA 1
ATOM 542 C C . TYR A 1 69 ? -2.213 -5.132 6.960 1.00 73.75 69 TYR A C 1
ATOM 544 O O . TYR A 1 69 ? -3.047 -4.810 6.117 1.00 73.75 69 TYR A O 1
ATOM 552 N N . ASN A 1 70 ? -0.953 -4.685 6.923 1.00 75.56 70 ASN A N 1
ATOM 553 C CA . ASN A 1 70 ? -0.453 -3.720 5.942 1.00 75.56 70 ASN A CA 1
ATOM 554 C C . ASN A 1 70 ? 0.564 -4.297 4.943 1.00 75.56 70 ASN A C 1
ATOM 556 O O . ASN A 1 70 ? 1.080 -3.543 4.125 1.00 75.56 70 ASN A O 1
ATOM 560 N N . HIS A 1 71 ? 0.860 -5.598 4.961 1.00 80.81 71 HIS A N 1
ATOM 561 C CA . HIS A 1 71 ? 1.940 -6.175 4.155 1.00 80.81 71 HIS A CA 1
ATOM 562 C C . HIS A 1 71 ? 1.655 -6.140 2.645 1.00 80.81 71 HIS A C 1
ATOM 564 O O . HIS A 1 71 ? 2.447 -5.607 1.862 1.00 80.81 71 HIS A O 1
ATOM 570 N N . ALA A 1 72 ? 0.517 -6.684 2.220 1.00 83.06 72 ALA A N 1
ATOM 571 C CA . ALA A 1 72 ? 0.062 -6.644 0.837 1.00 83.06 72 ALA A CA 1
ATOM 572 C C . ALA A 1 72 ? -0.409 -5.235 0.440 1.00 83.06 72 ALA A C 1
ATOM 574 O O . ALA A 1 72 ? -0.161 -4.800 -0.689 1.00 83.06 72 ALA A O 1
ATOM 575 N N . CYS A 1 73 ? -1.022 -4.491 1.366 1.00 83.12 73 CYS A N 1
ATOM 576 C CA . CYS A 1 73 ? -1.404 -3.093 1.140 1.00 83.12 73 CYS A CA 1
ATOM 577 C C . CYS A 1 73 ? -0.188 -2.190 0.873 1.00 83.12 73 CYS A C 1
ATOM 579 O O . CYS A 1 73 ? -0.236 -1.354 -0.030 1.00 83.12 73 CYS A O 1
ATOM 581 N N . ASP A 1 74 ? 0.927 -2.380 1.582 1.00 83.12 74 ASP A N 1
ATOM 582 C CA . ASP A 1 74 ? 2.168 -1.646 1.329 1.00 83.12 74 ASP A CA 1
ATOM 583 C C . ASP A 1 74 ? 2.762 -1.988 -0.037 1.00 83.12 74 ASP A C 1
ATOM 585 O O . ASP A 1 74 ? 3.195 -1.086 -0.757 1.00 83.12 74 ASP A O 1
ATOM 589 N N . ALA A 1 75 ? 2.725 -3.262 -0.438 1.00 84.88 75 ALA A N 1
ATOM 590 C CA . ALA A 1 75 ? 3.153 -3.672 -1.773 1.00 84.88 75 ALA A CA 1
ATOM 591 C C . ALA A 1 75 ? 2.314 -2.995 -2.873 1.00 84.88 75 ALA A C 1
ATOM 593 O O . ALA A 1 75 ? 2.872 -2.404 -3.803 1.00 84.88 75 ALA A O 1
ATOM 594 N N . LEU A 1 76 ? 0.982 -3.005 -2.735 1.00 86.00 76 LEU A N 1
ATOM 595 C CA . LEU A 1 76 ? 0.060 -2.315 -3.644 1.00 86.00 76 LEU A CA 1
ATOM 596 C C . LEU A 1 76 ? 0.365 -0.813 -3.710 1.00 86.00 76 LEU A C 1
ATOM 598 O O . LEU A 1 76 ? 0.415 -0.216 -4.788 1.00 86.00 76 LEU A O 1
ATOM 602 N N . ARG A 1 77 ? 0.627 -0.209 -2.552 1.00 87.06 77 ARG A N 1
ATOM 603 C CA . ARG A 1 77 ? 0.940 1.210 -2.420 1.00 87.06 77 ARG A CA 1
ATOM 604 C C . ARG A 1 77 ? 2.250 1.588 -3.105 1.00 87.06 77 ARG A C 1
ATOM 606 O O . ARG A 1 77 ? 2.309 2.633 -3.752 1.00 87.06 77 ARG A O 1
ATOM 613 N N . TYR A 1 78 ? 3.286 0.751 -3.024 1.00 84.25 78 TYR A N 1
ATOM 614 C CA . TYR A 1 78 ? 4.532 0.988 -3.758 1.00 84.25 78 TYR A CA 1
ATOM 615 C C . TYR A 1 78 ? 4.310 0.970 -5.269 1.00 84.25 78 TYR A C 1
ATOM 617 O O . TYR A 1 78 ? 4.864 1.821 -5.965 1.00 84.25 78 TYR A O 1
ATOM 625 N N . VAL A 1 79 ? 3.476 0.064 -5.785 1.00 84.38 79 VAL A N 1
ATOM 626 C CA . VAL A 1 79 ? 3.114 0.064 -7.211 1.00 84.38 79 VAL A CA 1
ATOM 627 C C . VAL A 1 79 ? 2.371 1.349 -7.569 1.00 84.38 79 VAL A C 1
ATOM 629 O O . VAL A 1 79 ? 2.739 2.012 -8.539 1.00 84.38 79 VAL A O 1
ATOM 632 N N . ALA A 1 80 ? 1.391 1.750 -6.756 1.00 84.31 80 ALA A N 1
ATOM 633 C CA . ALA A 1 80 ? 0.635 2.975 -6.978 1.00 84.31 80 ALA A CA 1
ATOM 634 C C . ALA A 1 80 ? 1.544 4.212 -7.033 1.00 84.31 80 ALA A C 1
ATOM 636 O O . ALA A 1 80 ? 1.467 4.986 -7.979 1.00 84.31 80 ALA A O 1
ATOM 637 N N . LEU A 1 81 ? 2.479 4.352 -6.094 1.00 83.38 81 LEU A N 1
ATOM 638 C CA . LEU A 1 81 ? 3.416 5.477 -6.062 1.00 83.38 81 LEU A CA 1
ATOM 639 C C . LEU A 1 81 ? 4.417 5.473 -7.224 1.00 83.38 81 LEU A C 1
ATOM 641 O O . LEU A 1 81 ? 4.734 6.526 -7.758 1.00 83.38 81 LEU A O 1
ATOM 645 N N . ASN A 1 82 ? 4.939 4.310 -7.617 1.00 81.50 82 ASN A N 1
ATOM 646 C CA . ASN A 1 82 ? 5.993 4.246 -8.637 1.00 81.50 82 ASN A CA 1
ATOM 647 C C . ASN A 1 82 ? 5.456 4.219 -10.074 1.00 81.50 82 ASN A C 1
ATOM 649 O O . ASN A 1 82 ? 6.204 4.511 -11.008 1.00 81.50 82 ASN A O 1
ATOM 653 N N . LYS A 1 83 ? 4.205 3.791 -10.279 1.00 80.12 83 LYS A N 1
ATOM 654 C CA . LYS A 1 83 ? 3.632 3.557 -11.615 1.00 80.12 83 LYS A CA 1
ATOM 655 C C . LYS A 1 83 ? 2.372 4.358 -11.903 1.00 80.12 83 LYS A C 1
ATOM 657 O O . LYS A 1 83 ? 2.141 4.677 -13.063 1.00 80.12 83 LYS A O 1
ATOM 662 N N . LEU A 1 84 ? 1.565 4.640 -10.882 1.00 78.12 84 LEU A N 1
ATOM 663 C CA . LEU A 1 84 ? 0.263 5.297 -11.033 1.00 78.12 84 LEU A CA 1
ATOM 664 C C . LEU A 1 84 ? 0.265 6.741 -10.524 1.00 78.12 84 LEU A C 1
ATOM 666 O O . LEU A 1 84 ? -0.678 7.477 -10.809 1.00 78.12 84 LEU A O 1
ATOM 670 N N . ALA A 1 85 ? 1.305 7.160 -9.795 1.00 69.31 85 ALA A N 1
ATOM 671 C CA . ALA A 1 85 ? 1.510 8.557 -9.461 1.00 69.31 85 ALA A CA 1
ATOM 672 C C . ALA A 1 85 ? 1.724 9.323 -10.765 1.00 69.31 85 ALA A C 1
ATOM 674 O O . ALA A 1 85 ? 2.772 9.248 -11.406 1.00 69.31 85 ALA A O 1
ATOM 675 N N . VAL A 1 86 ? 0.680 10.027 -11.184 1.00 59.88 86 VAL A N 1
ATOM 676 C CA . VAL A 1 86 ? 0.742 10.917 -12.331 1.00 59.88 86 VAL A CA 1
ATOM 677 C C . VAL A 1 86 ? 1.704 12.040 -11.959 1.00 59.88 86 VAL A C 1
ATOM 679 O O . VAL A 1 86 ? 1.448 12.787 -11.013 1.00 59.88 86 VAL A O 1
ATOM 682 N N . SER A 1 87 ? 2.803 12.179 -12.704 1.00 53.53 87 SER A N 1
ATOM 683 C CA . SER A 1 87 ? 3.542 13.439 -12.755 1.00 53.53 87 SER A CA 1
ATOM 684 C C . SER A 1 87 ? 2.582 14.491 -13.294 1.00 53.53 87 SER A C 1
ATOM 686 O O . SER A 1 87 ? 2.458 14.663 -14.505 1.00 53.53 87 SER A O 1
ATOM 688 N N . ASN A 1 88 ? 1.876 15.187 -12.406 1.00 51.94 88 ASN A N 1
ATOM 689 C CA . ASN A 1 88 ? 1.209 16.432 -12.751 1.00 51.94 88 ASN A CA 1
ATOM 690 C C . ASN A 1 88 ? 2.298 17.479 -13.007 1.00 51.94 88 ASN A C 1
ATOM 692 O O . A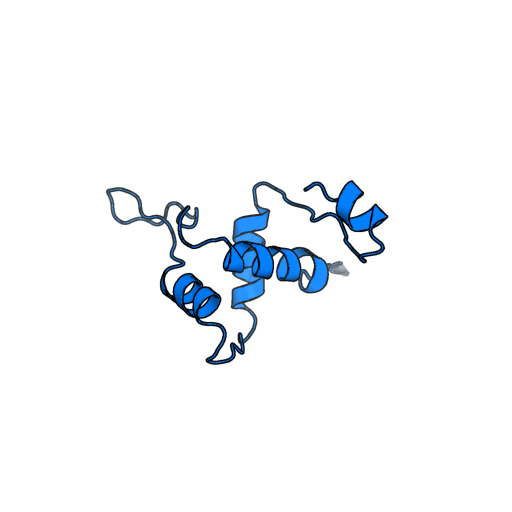SN A 1 88 ? 2.519 18.388 -12.211 1.00 51.94 88 ASN A O 1
ATOM 696 N N . SER A 1 89 ? 2.973 17.374 -14.152 1.00 56.00 89 SER A N 1
ATOM 697 C CA . SER A 1 89 ? 3.553 18.530 -14.820 1.00 56.00 89 SER A CA 1
ATOM 698 C C . SER A 1 89 ? 2.386 19.359 -15.354 1.00 56.00 89 SER A C 1
ATOM 700 O O . SER A 1 89 ? 2.095 19.351 -16.551 1.00 56.00 89 SER A O 1
ATOM 702 N N . GLY A 1 90 ? 1.644 19.993 -14.444 1.00 49.88 90 GLY A N 1
ATOM 703 C CA . GLY A 1 90 ? 0.617 20.958 -14.796 1.00 49.88 90 GLY A CA 1
ATOM 704 C C . GLY A 1 90 ? 1.301 22.090 -15.545 1.00 49.88 90 GLY A C 1
ATOM 705 O O . GLY A 1 90 ? 1.974 22.921 -14.942 1.00 49.88 90 GLY A O 1
ATOM 706 N N . LYS A 1 91 ? 1.192 22.090 -16.875 1.00 56.34 91 LYS A N 1
ATOM 707 C CA . LYS A 1 91 ? 1.521 23.263 -17.679 1.00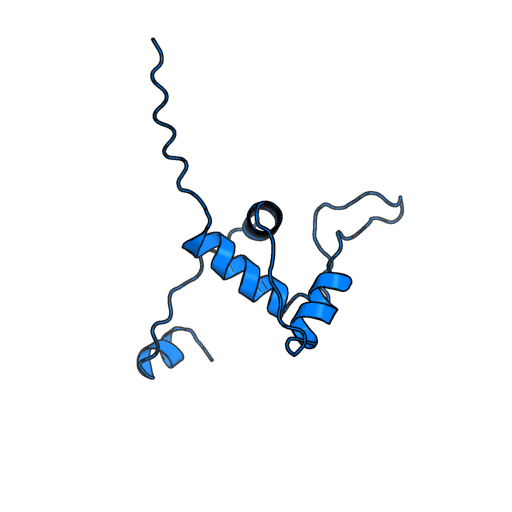 56.34 91 LYS A CA 1
ATOM 708 C C . LYS A 1 91 ? 0.404 24.270 -17.436 1.00 56.34 91 LYS A C 1
ATOM 710 O O . LYS A 1 91 ? -0.629 24.210 -18.094 1.00 56.34 91 LYS A O 1
ATOM 715 N N . TYR A 1 92 ? 0.586 25.148 -16.459 1.00 57.25 92 TYR A N 1
ATOM 716 C CA . TYR A 1 92 ? -0.309 26.280 -16.269 1.00 57.25 92 TYR A CA 1
ATOM 717 C C . TYR A 1 92 ? 0.165 27.411 -17.181 1.00 57.25 92 TYR A C 1
ATOM 719 O O . TYR A 1 92 ? 1.253 27.953 -16.997 1.00 57.25 92 TYR A O 1
ATOM 727 N N . LEU A 1 93 ? -0.640 27.727 -18.194 1.00 59.12 93 LEU A N 1
ATOM 728 C CA . LEU A 1 93 ? -0.546 28.985 -18.925 1.00 59.12 93 LEU A CA 1
ATOM 729 C C . LEU A 1 93 ? -1.277 30.031 -18.086 1.00 59.12 93 LEU A C 1
ATOM 731 O O . LEU A 1 93 ? -2.497 29.975 -17.950 1.00 59.12 93 LEU A O 1
ATOM 735 N N . VAL A 1 94 ? -0.517 30.945 -17.491 1.00 59.34 94 VAL A N 1
ATOM 736 C CA . VAL A 1 94 ? -1.065 32.214 -17.013 1.00 59.34 94 VAL A CA 1
ATOM 737 C C . VAL A 1 94 ? -1.176 33.095 -18.253 1.00 59.34 94 VAL A C 1
ATOM 739 O O . VAL A 1 94 ? -0.154 33.393 -18.873 1.00 59.34 94 VAL A O 1
ATOM 742 N N . VAL A 1 95 ? -2.409 33.405 -18.653 1.00 65.00 95 VAL A N 1
ATOM 743 C CA . VAL A 1 95 ? -2.723 34.364 -19.724 1.00 65.00 95 VAL A CA 1
ATOM 744 C C . VAL A 1 95 ? -3.038 35.713 -19.103 1.00 65.00 95 VAL A C 1
ATOM 746 O O . VAL A 1 95 ? -3.688 35.705 -18.033 1.00 65.00 95 VAL A O 1
#

Nearest PDB structures (foldseek):
  2wc9-assembly1_A  TM=8.332E-01  e=7.004E-03  Bacillus phage SPP1
  5oeb-assembly3_C  TM=7.231E-01  e=1.116E-01  Deep-sea thermophilic phage D6E